Protein AF-A0A0S8I941-F1 (afdb_monomer_lite)

Structure (mmCIF, N/CA/C/O backbone):
data_AF-A0A0S8I941-F1
#
_entry.id   AF-A0A0S8I941-F1
#
loop_
_atom_site.group_PDB
_atom_site.id
_atom_site.type_symbol
_atom_site.label_atom_id
_atom_site.label_alt_id
_atom_site.label_comp_id
_atom_site.label_asym_id
_atom_site.label_entity_id
_atom_site.label_seq_id
_atom_site.pdbx_PDB_ins_code
_atom_site.Cartn_x
_atom_site.Cartn_y
_atom_site.Cartn_z
_atom_site.occupancy
_atom_site.B_iso_or_equiv
_atom_site.auth_seq_id
_atom_site.auth_comp_id
_atom_site.auth_asym_id
_atom_site.auth_atom_id
_atom_site.pdbx_PDB_model_num
ATOM 1 N N . MET A 1 1 ? -26.013 46.832 32.679 1.00 48.53 1 MET A N 1
ATOM 2 C CA . MET A 1 1 ? -25.466 45.466 32.499 1.00 48.53 1 MET A CA 1
ATOM 3 C C . MET A 1 1 ? -26.136 44.543 33.509 1.00 48.53 1 MET A C 1
ATOM 5 O O . MET A 1 1 ? -25.950 44.750 34.700 1.00 48.53 1 MET A O 1
ATOM 9 N N . LYS A 1 2 ? -26.982 43.598 33.071 1.00 56.34 2 LYS A N 1
ATOM 10 C CA . LYS A 1 2 ? -27.565 42.583 33.971 1.00 56.34 2 LYS A CA 1
ATOM 11 C C . LYS A 1 2 ? -26.448 41.625 34.388 1.00 56.34 2 LYS A C 1
ATOM 13 O O . LYS A 1 2 ? -25.751 41.119 33.512 1.00 56.34 2 LYS A O 1
ATOM 18 N N . SER A 1 3 ? -26.249 41.416 35.691 1.00 64.81 3 SER A N 1
ATOM 19 C CA . SER A 1 3 ? -25.240 40.470 36.166 1.00 64.81 3 SER A CA 1
ATOM 20 C C . SER A 1 3 ? -25.614 39.070 35.682 1.00 64.81 3 SER A C 1
ATOM 22 O O . SER A 1 3 ? -26.737 38.598 35.868 1.00 64.81 3 SER A O 1
ATOM 24 N N . VAL A 1 4 ? -24.689 38.431 34.970 1.00 70.56 4 VAL A N 1
ATOM 25 C CA . VAL A 1 4 ? -24.883 37.063 34.499 1.00 70.56 4 VAL A CA 1
ATOM 26 C C . VAL A 1 4 ? -24.957 36.168 35.732 1.00 70.56 4 VAL A C 1
ATOM 28 O O . VAL A 1 4 ? -24.061 36.169 36.576 1.00 70.56 4 VAL A O 1
ATOM 31 N N . ASN A 1 5 ? -26.060 35.434 35.863 1.00 80.81 5 ASN A N 1
ATOM 32 C CA . ASN A 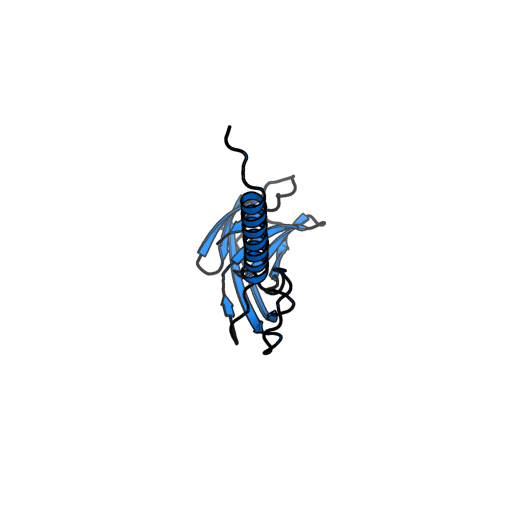1 5 ? -26.296 34.576 37.011 1.00 80.81 5 ASN A CA 1
ATOM 33 C C . ASN A 1 5 ? -25.252 33.450 37.012 1.00 80.81 5 ASN A C 1
ATOM 35 O O . ASN A 1 5 ? -25.149 32.685 36.053 1.00 80.81 5 ASN A O 1
ATOM 39 N N . ARG A 1 6 ? -24.472 33.344 38.094 1.00 83.69 6 ARG A N 1
ATOM 40 C CA . ARG A 1 6 ? -23.367 32.379 38.242 1.00 83.69 6 ARG A CA 1
ATOM 41 C C . ARG A 1 6 ? -23.808 30.938 37.953 1.00 83.69 6 ARG A C 1
ATOM 43 O O . ARG A 1 6 ? -23.029 30.158 37.418 1.00 83.69 6 ARG A O 1
ATOM 50 N N . LYS A 1 7 ? -25.075 30.609 38.234 1.00 85.31 7 LYS A N 1
ATOM 51 C CA . LYS A 1 7 ? -25.683 29.307 37.916 1.00 85.31 7 LYS A CA 1
ATOM 52 C C . LYS A 1 7 ? -25.720 29.026 36.410 1.00 85.31 7 LYS A C 1
ATOM 54 O O . LYS A 1 7 ? -25.422 27.913 35.997 1.00 85.31 7 LYS A O 1
ATOM 59 N N . THR A 1 8 ? -26.025 30.031 35.592 1.00 84.25 8 THR A N 1
ATOM 60 C CA . THR A 1 8 ? -26.094 29.903 34.129 1.00 84.25 8 THR A CA 1
ATOM 61 C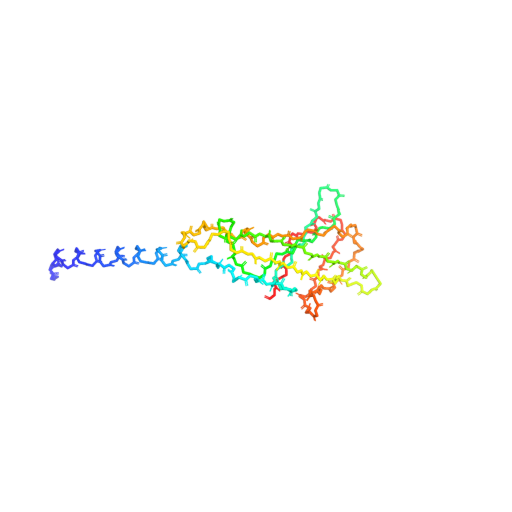 C . THR A 1 8 ? -24.715 29.645 33.525 1.00 84.25 8 THR A C 1
ATOM 63 O O . THR A 1 8 ? -24.591 28.819 32.628 1.00 84.25 8 THR A O 1
ATOM 66 N N . ILE A 1 9 ? -23.668 30.283 34.063 1.00 87.56 9 ILE A N 1
ATOM 67 C CA . ILE A 1 9 ? -22.278 30.041 33.638 1.00 87.56 9 ILE A CA 1
ATOM 68 C C . ILE A 1 9 ? -21.866 28.602 33.957 1.00 87.56 9 ILE A C 1
ATOM 70 O O . ILE A 1 9 ? -21.316 27.920 33.100 1.00 87.56 9 ILE A O 1
ATOM 74 N N . VAL A 1 10 ? -22.169 28.118 35.166 1.00 89.56 10 VAL A N 1
ATOM 75 C CA . VAL A 1 10 ? -21.828 26.748 35.580 1.00 89.56 10 VAL A CA 1
ATOM 76 C C . VAL A 1 10 ? -22.503 25.711 34.679 1.00 89.56 10 VAL A C 1
ATOM 78 O O . VAL A 1 10 ? -21.831 24.798 34.209 1.00 89.56 10 VAL A O 1
ATOM 81 N N . VAL A 1 11 ? -23.796 25.875 34.378 1.00 90.44 11 VAL A N 1
ATOM 82 C CA . VAL A 1 11 ? -24.525 24.968 33.472 1.00 90.44 11 VAL A CA 1
ATOM 83 C C . VAL A 1 11 ? -23.935 24.994 32.062 1.00 90.44 11 VAL A C 1
ATOM 85 O O . VAL A 1 11 ? -23.768 23.941 31.455 1.00 90.44 11 VAL A O 1
ATOM 88 N N . PHE A 1 12 ? -23.569 26.172 31.555 1.00 90.25 12 PHE A N 1
ATOM 89 C CA . PHE A 1 12 ? -22.962 26.302 30.231 1.00 90.25 12 PHE A CA 1
ATOM 90 C C . PHE A 1 12 ? -21.597 25.605 30.148 1.00 90.25 12 PHE A C 1
ATOM 92 O O . PHE A 1 12 ? -21.339 24.860 29.206 1.00 90.25 12 PHE A O 1
ATOM 99 N N . VAL A 1 13 ? -20.746 25.780 31.165 1.00 91.94 13 VAL A N 1
ATOM 100 C CA . VAL A 1 13 ? -19.438 25.111 31.241 1.00 91.94 13 VAL A CA 1
ATOM 101 C C . VAL A 1 13 ? -19.600 23.592 31.340 1.00 91.94 13 VAL A C 1
ATOM 103 O O . VAL A 1 13 ? -18.923 22.868 30.616 1.00 91.94 13 VAL A O 1
ATOM 106 N N . LEU A 1 14 ? -20.527 23.096 32.167 1.00 92.94 14 LEU A N 1
ATOM 107 C CA . LEU A 1 14 ? -20.846 21.663 32.257 1.00 92.94 14 LEU A CA 1
ATOM 108 C C . LEU A 1 14 ? -21.372 21.094 30.929 1.00 92.94 14 LEU A C 1
ATOM 110 O O . LEU A 1 14 ? -20.989 19.990 30.541 1.00 92.94 14 LEU A O 1
ATOM 114 N N . GLY A 1 15 ? -22.206 21.851 30.212 1.00 92.88 15 GLY A N 1
ATOM 115 C CA . GLY A 1 15 ? -22.692 21.491 28.879 1.00 92.88 15 GLY A CA 1
ATOM 116 C C . GLY A 1 15 ? -21.568 21.390 27.844 1.00 92.88 15 GLY A C 1
ATOM 117 O O . GLY A 1 15 ? -21.478 20.401 27.122 1.00 92.88 15 GLY A O 1
ATOM 118 N N . MET A 1 16 ? -20.655 22.365 27.807 1.00 94.56 16 MET A N 1
ATOM 1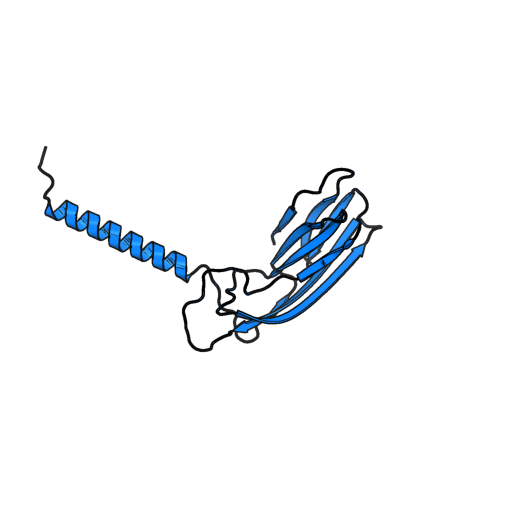19 C CA . MET A 1 16 ? -19.497 22.299 26.905 1.00 94.56 16 MET A CA 1
ATOM 120 C C . MET A 1 16 ? -18.548 21.151 27.263 1.00 94.56 16 MET A C 1
ATOM 122 O O . MET A 1 16 ? -18.040 20.483 26.366 1.00 94.56 16 MET A O 1
ATOM 126 N N . LEU A 1 17 ? -18.339 20.879 28.555 1.00 94.12 17 LEU A N 1
ATOM 127 C CA . LEU A 1 17 ? -17.475 19.787 29.006 1.00 94.12 17 LEU A CA 1
ATOM 128 C C . LEU A 1 17 ? -18.039 18.416 28.605 1.00 94.12 17 LEU A C 1
ATOM 130 O O . LEU A 1 17 ? -17.311 17.571 28.095 1.00 94.12 17 LEU A O 1
ATOM 134 N N . THR A 1 18 ? -19.341 18.202 28.803 1.00 92.31 18 THR A N 1
ATOM 135 C CA . THR A 1 18 ? -20.014 16.954 28.407 1.00 92.31 18 THR A CA 1
ATOM 136 C C . THR A 1 18 ? -20.000 16.754 26.895 1.00 92.31 18 THR A C 1
ATOM 138 O O . THR A 1 18 ? -19.719 15.646 26.441 1.00 92.31 18 THR A O 1
ATOM 141 N N . PHE A 1 19 ? -20.210 17.816 26.112 1.00 90.50 19 PHE A N 1
ATOM 142 C CA . PHE A 1 19 ? -20.076 17.756 24.657 1.00 90.50 19 PHE A CA 1
ATOM 143 C C . PHE A 1 19 ? -18.644 17.419 24.222 1.00 90.50 19 PHE A C 1
ATOM 145 O O . PHE A 1 19 ? -18.456 16.544 23.384 1.00 90.50 19 PHE A O 1
ATOM 152 N N . ALA A 1 20 ? -17.632 18.052 24.822 1.00 89.19 20 ALA A N 1
ATOM 153 C CA . ALA A 1 20 ? -16.230 17.776 24.518 1.00 89.19 20 ALA A CA 1
ATOM 154 C C . ALA A 1 20 ? -15.848 16.321 24.831 1.00 89.19 20 ALA A C 1
ATOM 156 O O . ALA A 1 20 ? -15.232 15.661 24.000 1.00 89.19 20 ALA A O 1
ATOM 157 N N . VAL A 1 21 ? -16.266 15.787 25.984 1.00 89.50 21 VAL A N 1
ATOM 158 C CA . VAL A 1 21 ? -16.044 14.371 26.328 1.00 89.50 21 VAL A CA 1
ATOM 159 C C . VAL A 1 21 ? -16.767 13.450 25.344 1.00 89.50 21 VAL A C 1
ATOM 161 O O . VAL A 1 21 ? -16.167 12.497 24.857 1.00 89.50 21 VAL A O 1
ATOM 164 N N . GLY A 1 22 ? -18.024 13.745 25.004 1.00 84.44 22 GLY A N 1
ATOM 165 C CA . GLY A 1 22 ? -18.783 12.969 24.020 1.00 84.44 22 GLY A CA 1
ATOM 166 C C . GLY A 1 22 ? -18.132 12.965 22.636 1.00 84.44 22 GLY A C 1
ATOM 167 O O . GLY A 1 22 ? -18.021 11.907 22.022 1.00 84.44 22 GLY A O 1
ATOM 168 N N . ALA A 1 23 ? -17.643 14.118 22.174 1.00 80.12 23 ALA A N 1
ATOM 169 C CA . ALA A 1 23 ? -16.941 14.252 20.903 1.00 80.12 23 ALA A CA 1
ATOM 170 C C . ALA A 1 23 ? -15.623 13.467 20.895 1.00 80.12 23 ALA A C 1
ATOM 172 O O . ALA A 1 23 ? -15.367 12.742 19.941 1.00 80.12 23 ALA A O 1
ATOM 173 N N . VAL A 1 24 ? -14.835 13.541 21.974 1.00 78.31 24 VAL A N 1
ATOM 174 C CA . VAL A 1 24 ? -13.586 12.774 22.111 1.00 78.31 24 VAL A CA 1
ATOM 175 C C . VAL A 1 24 ? -13.863 11.273 22.082 1.00 78.31 24 VAL A C 1
ATOM 177 O O . VAL A 1 24 ? -13.202 10.549 21.341 1.00 78.31 24 VAL A O 1
ATOM 180 N N . LEU A 1 25 ? -14.864 10.797 22.829 1.00 74.00 25 LEU A N 1
ATOM 181 C CA . LEU A 1 25 ? -15.260 9.387 22.791 1.00 74.00 25 LEU A CA 1
ATOM 182 C C . LEU A 1 25 ? -15.692 8.990 21.370 1.00 74.00 25 LEU A C 1
ATOM 184 O O . LEU A 1 25 ? -15.195 8.005 20.836 1.00 74.00 25 LEU A O 1
ATOM 188 N N . TYR A 1 26 ? -16.541 9.784 20.716 1.00 69.25 26 TYR A N 1
ATOM 189 C CA . TYR A 1 26 ? -16.997 9.521 19.348 1.00 69.25 26 TYR A CA 1
ATOM 190 C C . TYR A 1 26 ? -15.831 9.406 18.354 1.00 69.25 26 TYR A C 1
ATOM 192 O O . TYR A 1 26 ? -15.771 8.450 17.583 1.00 69.25 26 TYR A O 1
ATOM 200 N N . THR A 1 27 ? -14.868 10.329 18.402 1.00 63.78 27 THR A N 1
ATOM 201 C CA . THR A 1 27 ? -13.710 10.315 17.496 1.00 63.78 27 THR A CA 1
ATOM 202 C C . THR A 1 27 ? -12.750 9.161 17.762 1.00 63.78 27 THR A C 1
ATOM 204 O O . THR A 1 27 ? -12.202 8.611 16.813 1.00 63.78 27 THR A O 1
ATOM 207 N N . VAL A 1 28 ? -12.567 8.762 19.025 1.00 61.41 28 VAL A N 1
ATOM 208 C CA . VAL A 1 28 ? -11.653 7.666 19.393 1.00 61.41 28 VAL A CA 1
ATOM 209 C C . VAL A 1 28 ? -12.210 6.301 18.973 1.00 61.41 28 VAL A C 1
ATOM 211 O O . VAL A 1 28 ? -11.442 5.400 18.651 1.00 61.41 28 VAL A O 1
ATOM 214 N N . PHE A 1 29 ? -13.534 6.120 18.956 1.00 60.28 29 PHE A N 1
ATOM 215 C CA . PHE A 1 29 ? -14.133 4.803 18.705 1.00 60.28 29 PHE A CA 1
ATOM 216 C C . PHE A 1 29 ? -14.561 4.533 17.256 1.00 60.28 29 PHE A C 1
ATOM 218 O O . PHE A 1 29 ? -14.834 3.376 16.945 1.00 60.28 29 PHE A O 1
ATOM 225 N N . LEU A 1 30 ? -14.638 5.536 16.371 1.00 62.19 30 LEU A N 1
ATOM 226 C CA . LEU A 1 30 ? -15.250 5.356 15.041 1.00 62.19 30 LEU A CA 1
ATOM 227 C C . LEU A 1 30 ? -14.292 5.316 13.849 1.00 62.19 30 LEU A C 1
ATOM 229 O O . LEU A 1 30 ? -14.722 4.919 12.768 1.00 62.19 30 LEU A O 1
ATOM 233 N N . ASN A 1 31 ? -13.018 5.677 14.013 1.00 67.00 31 ASN A N 1
ATOM 234 C CA . ASN A 1 31 ? -12.078 5.639 12.887 1.00 67.00 31 ASN A CA 1
ATOM 235 C C . ASN A 1 31 ? -11.511 4.241 12.609 1.00 67.00 31 ASN A C 1
ATOM 237 O O . ASN A 1 31 ? -11.158 3.942 11.470 1.00 67.00 31 ASN A O 1
ATOM 241 N N . VAL A 1 32 ? -11.471 3.362 13.613 1.00 72.06 32 VAL A N 1
ATOM 242 C CA . VAL A 1 32 ? -10.990 1.988 13.445 1.00 72.06 32 VAL A CA 1
ATOM 243 C C . VAL A 1 32 ? -12.137 1.073 13.033 1.00 72.06 32 VAL A C 1
ATOM 245 O O . VAL A 1 32 ? -13.065 0.826 13.807 1.00 72.06 32 VAL A O 1
ATOM 248 N N . ARG A 1 33 ? -12.040 0.493 11.837 1.00 79.19 33 ARG A N 1
ATOM 249 C CA . ARG A 1 33 ? -12.948 -0.563 11.381 1.00 79.19 33 ARG A CA 1
ATOM 250 C C . ARG A 1 33 ? -12.502 -1.918 11.924 1.00 79.19 33 ARG A C 1
ATOM 252 O O . ARG A 1 33 ? -11.310 -2.234 11.969 1.00 79.19 33 ARG A O 1
ATOM 259 N N . ARG A 1 34 ? -13.474 -2.743 12.319 1.00 81.62 34 ARG A N 1
ATOM 260 C CA . ARG A 1 34 ? -13.245 -4.175 12.544 1.00 81.62 34 ARG A CA 1
ATOM 261 C C . ARG A 1 34 ? -13.472 -4.932 11.238 1.00 81.62 34 ARG A C 1
ATOM 263 O O . ARG A 1 34 ? -14.415 -4.591 10.525 1.00 81.62 34 ARG A O 1
ATOM 270 N N . PRO A 1 35 ? -12.637 -5.931 10.921 1.00 85.06 35 PRO A N 1
ATOM 271 C CA . PRO A 1 35 ? -12.852 -6.761 9.747 1.00 85.06 35 PRO A CA 1
ATOM 272 C C . PRO A 1 35 ? -14.111 -7.612 9.929 1.00 85.06 35 PRO A C 1
ATOM 274 O O . PRO A 1 35 ? -14.369 -8.138 11.015 1.00 85.06 35 PRO A O 1
ATOM 277 N N . GLU A 1 36 ? -14.872 -7.789 8.854 1.00 85.81 36 GLU A N 1
ATOM 278 C CA . GLU A 1 36 ? -15.938 -8.789 8.821 1.00 85.81 36 GLU A CA 1
ATOM 279 C C . GLU A 1 36 ? -15.340 -10.212 8.830 1.00 85.81 36 GLU A C 1
ATOM 281 O O . GLU A 1 36 ? -14.183 -10.413 8.433 1.00 85.81 36 GLU A O 1
ATOM 286 N N . PRO A 1 37 ? -16.082 -11.236 9.290 1.00 80.00 37 PRO A N 1
ATOM 287 C CA . PRO A 1 37 ? -15.605 -12.614 9.256 1.00 80.00 37 PRO A CA 1
ATOM 288 C C . PRO A 1 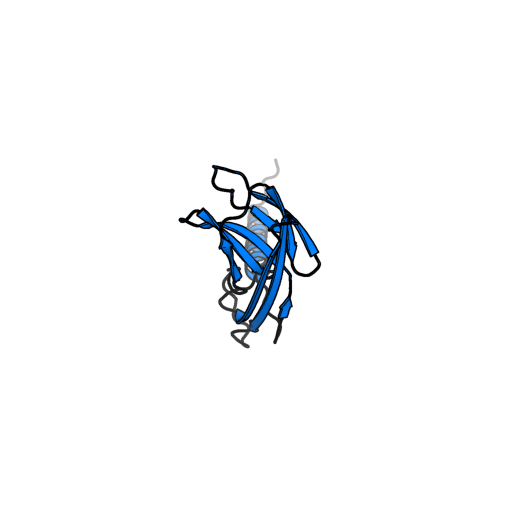37 ? -15.267 -13.060 7.827 1.00 80.00 37 PRO A C 1
ATOM 290 O O . PRO A 1 37 ? -16.156 -13.211 6.995 1.00 80.00 37 PRO A O 1
ATOM 293 N N . GLY A 1 38 ? -13.981 -13.307 7.558 1.00 76.62 38 GLY A N 1
ATOM 294 C CA . GLY A 1 38 ? -13.514 -13.707 6.228 1.00 76.62 38 GLY A CA 1
ATOM 295 C C . GLY A 1 38 ? -13.457 -12.557 5.223 1.00 76.62 38 GLY A C 1
ATOM 296 O O . GLY A 1 38 ? -13.560 -12.814 4.030 1.00 76.62 38 GLY A O 1
ATOM 297 N N . MET A 1 39 ? -13.313 -11.313 5.691 1.00 90.31 39 MET A N 1
ATOM 298 C CA . MET A 1 39 ? -13.154 -10.142 4.832 1.00 90.31 39 MET A CA 1
ATOM 299 C C . MET A 1 39 ? -11.952 -10.310 3.897 1.00 90.31 39 MET A C 1
ATOM 301 O O . MET A 1 39 ? -10.824 -10.541 4.345 1.00 90.31 39 MET A O 1
ATOM 305 N N . ILE A 1 40 ? -12.211 -10.165 2.599 1.00 93.62 40 ILE A N 1
ATOM 306 C CA . ILE A 1 40 ? -11.202 -10.166 1.543 1.00 93.62 40 ILE A CA 1
ATOM 307 C C . ILE A 1 40 ? -11.221 -8.784 0.894 1.00 93.62 40 ILE A C 1
ATOM 309 O O . ILE A 1 40 ? -12.283 -8.297 0.510 1.00 93.62 40 ILE A O 1
ATOM 313 N N . ILE A 1 41 ? -10.055 -8.151 0.809 1.00 92.19 41 ILE A N 1
ATOM 314 C CA . ILE A 1 41 ? -9.857 -6.860 0.149 1.00 92.19 41 ILE A CA 1
ATOM 315 C C . ILE A 1 41 ? -8.935 -7.114 -1.037 1.00 92.19 41 ILE A C 1
ATOM 317 O O . ILE A 1 41 ? -7.759 -7.430 -0.851 1.00 92.19 41 ILE A O 1
ATOM 321 N N . GLU A 1 42 ? -9.484 -7.025 -2.243 1.00 94.62 42 GLU A N 1
ATOM 322 C CA . GLU A 1 42 ? -8.767 -7.290 -3.491 1.00 94.62 42 GLU A CA 1
ATOM 323 C C . GLU A 1 42 ? -8.626 -6.001 -4.284 1.00 94.62 42 GLU A C 1
ATOM 325 O O . GLU A 1 42 ? -9.627 -5.334 -4.525 1.00 94.62 42 GLU A O 1
ATOM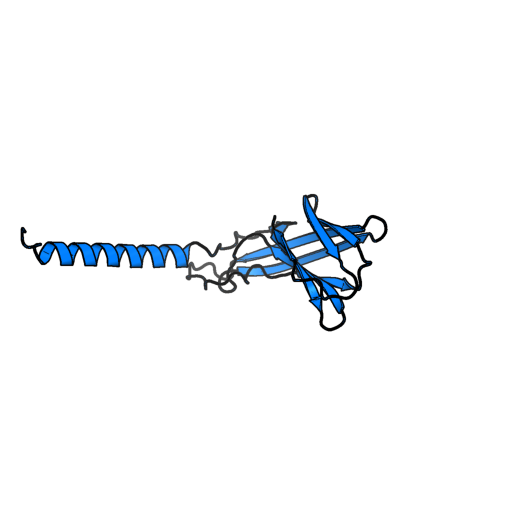 330 N N . ASN A 1 43 ? -7.399 -5.682 -4.700 1.00 93.06 43 ASN A N 1
ATOM 331 C CA . ASN A 1 43 ? -7.091 -4.557 -5.587 1.00 93.06 43 ASN A CA 1
ATOM 332 C C . ASN A 1 43 ? -7.681 -3.215 -5.126 1.00 93.06 43 ASN A C 1
ATOM 334 O O . ASN A 1 43 ? -8.156 -2.443 -5.949 1.00 93.06 43 ASN A O 1
ATOM 338 N N . ARG A 1 44 ? -7.663 -2.955 -3.814 1.00 91.62 44 ARG A N 1
ATOM 339 C CA . ARG A 1 44 ? -8.175 -1.714 -3.223 1.00 91.62 44 ARG A CA 1
ATOM 340 C C . ARG A 1 44 ? -7.270 -1.173 -2.137 1.00 91.62 44 ARG A C 1
ATOM 342 O O . ARG A 1 44 ? -6.800 -1.943 -1.289 1.00 91.62 44 ARG A O 1
ATOM 349 N N . GLY A 1 45 ? -7.085 0.138 -2.131 1.00 91.06 45 GLY A N 1
ATOM 350 C CA . GLY A 1 45 ? -6.330 0.882 -1.137 1.00 91.06 45 GLY A CA 1
ATOM 351 C C . GLY A 1 45 ? -5.332 1.867 -1.735 1.00 91.06 45 GLY A C 1
ATOM 352 O O . GLY A 1 45 ? -5.546 2.453 -2.786 1.00 91.06 45 GLY A O 1
ATOM 353 N N . GLU A 1 46 ? -4.229 2.082 -1.026 1.00 92.75 46 GLU A N 1
ATOM 354 C CA . GLU A 1 46 ? -3.228 3.091 -1.382 1.00 92.75 46 GLU A CA 1
ATOM 355 C C . GLU A 1 46 ? -1.915 2.417 -1.785 1.00 92.75 46 GLU A C 1
ATOM 357 O O . GLU A 1 46 ? -1.441 1.497 -1.104 1.00 92.75 46 GLU A O 1
ATOM 362 N N . ILE A 1 47 ? -1.295 2.908 -2.862 1.00 94.31 47 ILE A N 1
ATOM 363 C CA . ILE A 1 47 ? 0.055 2.506 -3.272 1.00 94.31 47 ILE A CA 1
ATOM 364 C C . ILE A 1 47 ? 1.018 3.661 -3.031 1.00 94.31 47 ILE A C 1
ATOM 366 O O . ILE A 1 47 ? 0.876 4.729 -3.621 1.00 94.31 47 ILE A O 1
ATOM 370 N N . CYS A 1 48 ? 2.038 3.432 -2.208 1.00 94.06 48 CYS A N 1
ATOM 371 C CA . CYS A 1 48 ? 3.120 4.381 -1.971 1.00 94.06 48 CYS A CA 1
ATOM 372 C C . CYS A 1 48 ? 4.423 3.913 -2.617 1.00 94.06 48 CYS A C 1
ATOM 374 O O . CYS A 1 48 ? 4.844 2.779 -2.423 1.00 94.06 48 CYS A O 1
ATOM 376 N N . PHE A 1 49 ? 5.115 4.817 -3.300 1.00 93.19 49 PHE A N 1
ATOM 377 C CA . PHE A 1 49 ? 6.417 4.578 -3.913 1.00 93.19 49 PHE A CA 1
ATOM 378 C C . PHE A 1 49 ? 7.512 5.291 -3.129 1.00 93.19 49 PHE A C 1
ATOM 380 O O . PHE A 1 49 ? 7.371 6.468 -2.793 1.00 93.19 49 PHE A O 1
ATOM 387 N N . GLN A 1 50 ? 8.610 4.595 -2.846 1.00 91.25 50 GLN A N 1
ATOM 388 C CA . GLN A 1 50 ? 9.786 5.152 -2.176 1.00 91.25 50 GLN A CA 1
ATOM 389 C C . GLN A 1 50 ? 11.074 4.461 -2.627 1.00 91.25 50 GLN A C 1
ATOM 391 O O . GLN A 1 50 ? 11.075 3.267 -2.921 1.00 91.25 50 GLN A O 1
ATOM 396 N N . LEU A 1 51 ? 12.177 5.203 -2.692 1.00 88.56 51 LEU A N 1
ATOM 397 C CA . LEU A 1 51 ? 13.487 4.608 -2.949 1.00 88.56 51 LEU A CA 1
ATOM 398 C C . LEU A 1 51 ? 14.030 3.973 -1.671 1.00 88.56 51 LEU A C 1
ATOM 400 O O . LEU A 1 51 ? 13.875 4.530 -0.583 1.00 88.56 51 LEU A O 1
ATOM 404 N N . ASN A 1 52 ? 14.678 2.822 -1.810 1.00 85.75 52 ASN A N 1
ATOM 405 C CA . ASN A 1 52 ? 15.450 2.223 -0.728 1.00 85.75 52 ASN A CA 1
ATOM 406 C C . ASN A 1 52 ? 16.870 2.814 -0.653 1.00 85.75 52 ASN A C 1
ATOM 408 O O . ASN A 1 52 ? 17.292 3.583 -1.518 1.00 85.75 52 ASN A O 1
ATOM 412 N N . ASP A 1 53 ? 17.631 2.405 0.364 1.00 83.75 53 ASP A N 1
ATOM 413 C CA . ASP A 1 53 ? 19.003 2.882 0.600 1.00 83.75 53 ASP A CA 1
ATOM 414 C C . ASP A 1 53 ? 19.988 2.539 -0.536 1.00 83.75 53 ASP A C 1
ATOM 416 O O . ASP A 1 53 ? 21.061 3.134 -0.634 1.00 83.75 53 ASP A O 1
ATOM 420 N N . VAL A 1 54 ? 19.636 1.578 -1.395 1.00 83.62 54 VAL A N 1
ATOM 421 C CA . VAL A 1 54 ? 20.448 1.100 -2.526 1.00 83.62 54 VAL A CA 1
ATOM 422 C C . VAL A 1 54 ? 20.029 1.768 -3.848 1.00 83.62 54 VAL A C 1
ATOM 424 O O . VAL A 1 54 ? 20.696 1.599 -4.866 1.00 83.62 54 VAL A O 1
ATOM 427 N N . GLY A 1 55 ? 18.962 2.575 -3.836 1.00 81.94 55 GLY A N 1
ATOM 428 C CA . GLY A 1 55 ? 18.432 3.274 -5.007 1.00 81.94 55 GLY A CA 1
ATOM 429 C C . GLY A 1 55 ? 17.418 2.479 -5.837 1.00 81.94 55 GLY A C 1
ATOM 430 O O . GLY A 1 55 ? 17.064 2.930 -6.924 1.00 81.94 55 GLY A O 1
ATOM 431 N N . ASP A 1 56 ? 16.930 1.336 -5.352 1.00 89.06 56 ASP A N 1
ATOM 432 C CA . ASP A 1 56 ? 15.818 0.621 -5.987 1.00 89.06 56 ASP A CA 1
ATOM 433 C C . ASP A 1 56 ? 14.473 1.228 -5.585 1.00 89.06 56 ASP A C 1
ATOM 435 O O . ASP A 1 56 ? 14.276 1.673 -4.448 1.00 89.06 56 ASP A O 1
ATOM 439 N N . MET A 1 57 ? 13.517 1.189 -6.510 1.00 90.31 57 MET A N 1
ATOM 440 C CA . MET A 1 57 ? 12.148 1.622 -6.270 1.00 90.31 57 MET A CA 1
ATOM 441 C C . MET A 1 57 ? 11.369 0.525 -5.535 1.00 90.31 57 MET A C 1
ATOM 443 O O . MET A 1 57 ? 11.238 -0.600 -6.019 1.00 90.31 57 MET A O 1
ATOM 447 N N . ILE A 1 58 ? 10.815 0.865 -4.373 1.00 93.88 58 ILE A N 1
ATOM 448 C CA . ILE A 1 58 ? 9.888 0.022 -3.617 1.00 93.88 58 ILE A CA 1
ATOM 449 C C . ILE A 1 58 ? 8.483 0.601 -3.749 1.00 93.88 58 ILE A C 1
ATOM 451 O O . ILE A 1 58 ? 8.288 1.805 -3.569 1.00 93.88 58 ILE A O 1
ATOM 455 N N . ALA A 1 59 ? 7.512 -0.264 -4.026 1.00 95.12 59 ALA A N 1
ATOM 456 C CA . ALA A 1 59 ? 6.094 0.054 -3.933 1.00 95.12 59 ALA A CA 1
ATOM 457 C C . ALA A 1 59 ? 5.477 -0.675 -2.737 1.00 95.12 59 ALA A C 1
ATOM 459 O O . ALA A 1 59 ? 5.585 -1.891 -2.627 1.00 95.12 59 ALA A O 1
ATOM 460 N N . SER A 1 60 ? 4.818 0.063 -1.857 1.00 95.56 60 SER A N 1
ATOM 461 C CA . SER A 1 60 ? 4.137 -0.441 -0.669 1.00 95.56 60 SER A CA 1
ATOM 462 C C . SER A 1 60 ? 2.636 -0.262 -0.851 1.00 95.56 60 SER A C 1
ATOM 464 O O . SER A 1 60 ? 2.158 0.871 -0.909 1.00 95.56 60 SER A O 1
ATOM 466 N N . VAL A 1 61 ? 1.894 -1.365 -0.934 1.00 95.50 61 VAL A N 1
ATOM 467 C CA . VAL A 1 61 ? 0.432 -1.359 -1.083 1.00 95.50 61 VAL A CA 1
ATOM 468 C C . VAL A 1 61 ? -0.216 -1.668 0.258 1.00 95.50 61 VAL A C 1
ATOM 470 O O . VAL A 1 61 ? 0.104 -2.685 0.881 1.00 95.50 61 VAL A O 1
ATOM 473 N N . SER A 1 62 ? -1.123 -0.803 0.705 1.00 94.25 62 SER A N 1
ATOM 474 C CA . SER A 1 62 ? -1.917 -0.996 1.925 1.00 94.25 62 SER A CA 1
ATOM 475 C C . SER A 1 62 ? -3.400 -1.106 1.568 1.00 94.25 62 SER A C 1
ATOM 477 O O . SER A 1 62 ? -3.840 -0.381 0.679 1.00 94.25 62 SER A O 1
ATOM 479 N N . PRO A 1 63 ? -4.173 -1.985 2.231 1.00 94.38 63 PRO A N 1
ATOM 480 C CA . PRO A 1 63 ? -5.574 -2.203 1.897 1.00 94.38 63 PRO A CA 1
ATOM 481 C C . PRO A 1 63 ? -6.435 -0.986 2.243 1.00 94.38 63 PRO A C 1
ATOM 483 O O . PRO A 1 63 ? -6.119 -0.232 3.165 1.00 94.38 63 PRO A O 1
ATOM 486 N N . GLU A 1 64 ? -7.565 -0.844 1.554 1.00 92.06 64 GLU A N 1
ATOM 487 C CA . GLU A 1 64 ? -8.551 0.201 1.837 1.00 92.06 64 GLU A CA 1
ATOM 488 C C . GLU A 1 64 ? -9.091 0.104 3.279 1.00 92.06 64 GLU A C 1
ATOM 490 O O . GLU A 1 64 ? -9.659 -0.909 3.698 1.00 92.06 64 GLU A O 1
ATOM 495 N N . GLY A 1 65 ? -8.967 1.199 4.032 1.00 88.94 65 GLY A N 1
ATOM 496 C CA . GLY A 1 65 ? -9.538 1.355 5.370 1.00 88.94 65 GLY A CA 1
ATOM 497 C C . GLY A 1 65 ? -8.529 1.280 6.521 1.00 88.94 65 GLY A C 1
ATOM 498 O O . GLY A 1 65 ? -7.408 0.797 6.401 1.00 88.94 65 GLY A O 1
ATOM 499 N N . CYS A 1 66 ? -8.946 1.777 7.690 1.00 89.25 66 CYS A N 1
ATOM 500 C CA . CYS A 1 66 ? -8.136 1.761 8.908 1.00 89.25 66 CYS A CA 1
ATOM 501 C C . CYS A 1 66 ? -8.504 0.559 9.785 1.00 89.25 66 CYS A C 1
ATOM 503 O O . CYS A 1 66 ? -9.551 0.546 10.437 1.00 89.25 66 CYS A O 1
ATOM 505 N N . PHE A 1 67 ? -7.627 -0.442 9.824 1.00 91.19 67 PHE A N 1
ATOM 506 C CA . PHE A 1 67 ? -7.788 -1.636 10.655 1.00 91.19 67 PHE A CA 1
ATOM 507 C C . PHE A 1 67 ? -6.790 -1.630 11.808 1.00 91.19 67 PHE A C 1
ATOM 509 O O . PHE A 1 67 ? -5.606 -1.378 11.597 1.00 91.19 67 PHE A O 1
ATOM 516 N N . SER A 1 68 ? -7.237 -1.983 13.014 1.00 90.12 68 SER A N 1
ATOM 517 C CA . SER A 1 68 ? -6.367 -2.038 14.197 1.00 90.12 68 SER A CA 1
ATOM 518 C C . SER A 1 68 ? -5.681 -3.375 14.372 1.00 90.12 68 SER A C 1
ATOM 520 O O . SER A 1 68 ? -6.327 -4.419 14.282 1.00 90.12 68 SER A O 1
ATOM 522 N N . THR A 1 69 ? -4.402 -3.352 14.740 1.00 90.62 69 THR A N 1
ATOM 523 C CA . THR A 1 69 ? -3.608 -4.548 15.066 1.00 90.62 69 THR A CA 1
ATOM 524 C C . THR A 1 69 ? -4.151 -5.332 16.261 1.00 90.62 69 THR A C 1
ATOM 526 O O . THR A 1 69 ? -3.897 -6.525 16.384 1.00 90.62 69 THR A O 1
ATOM 529 N N . SER A 1 70 ? -4.918 -4.686 17.143 1.00 88.94 70 SER A N 1
ATOM 530 C CA . SER A 1 70 ? -5.516 -5.344 18.316 1.00 88.94 70 SER A CA 1
ATOM 531 C C . SER A 1 70 ? -6.783 -6.144 17.997 1.00 88.94 70 SER A C 1
ATOM 533 O O . SER A 1 70 ? -7.089 -7.117 18.682 1.00 88.94 70 SER A O 1
ATOM 535 N N . CYS A 1 71 ? -7.505 -5.756 16.944 1.00 88.38 71 CYS A N 1
ATOM 536 C CA . CYS A 1 71 ? -8.782 -6.357 16.553 1.00 88.38 71 CYS A CA 1
ATOM 537 C C . CYS A 1 71 ? -8.711 -7.117 15.230 1.00 88.38 71 CYS A C 1
ATOM 539 O O . CYS A 1 71 ? -9.619 -7.881 14.917 1.00 88.38 71 CYS A O 1
ATOM 541 N N . THR A 1 72 ? -7.639 -6.922 14.470 1.00 91.50 72 THR A N 1
ATOM 542 C CA . THR A 1 72 ? -7.467 -7.467 13.126 1.00 91.50 72 THR A CA 1
ATOM 543 C C . THR A 1 72 ? -6.260 -8.381 13.118 1.00 91.50 72 THR A C 1
ATOM 545 O O . THR A 1 72 ? -5.165 -8.000 13.534 1.00 91.50 72 THR A O 1
ATOM 548 N N . ARG A 1 73 ? -6.460 -9.583 12.599 1.00 91.19 73 ARG A N 1
ATOM 549 C CA . ARG A 1 73 ? -5.425 -10.554 12.294 1.00 91.19 73 ARG A CA 1
ATOM 550 C C . ARG A 1 73 ? -5.352 -10.720 10.784 1.00 91.19 73 ARG A C 1
ATOM 552 O O . ARG A 1 73 ? -6.346 -11.031 10.136 1.00 91.19 73 ARG A O 1
ATOM 559 N N . GLN A 1 74 ? -4.151 -10.582 10.242 1.00 91.44 74 GLN A N 1
ATOM 560 C CA . GLN A 1 74 ? -3.873 -10.908 8.846 1.00 91.44 74 GLN A CA 1
ATOM 561 C C . GLN A 1 74 ? -3.825 -12.430 8.703 1.00 91.44 74 GLN A C 1
ATOM 563 O O . GLN A 1 74 ? -3.023 -13.097 9.362 1.00 91.44 74 GLN A O 1
ATOM 568 N N . VAL A 1 75 ? -4.712 -12.980 7.881 1.00 92.56 75 VAL A N 1
ATOM 569 C CA . VAL A 1 75 ? -4.748 -14.413 7.565 1.00 92.56 75 VAL A CA 1
ATOM 570 C C . VAL A 1 75 ? -3.824 -14.698 6.393 1.00 92.56 75 VAL A C 1
ATOM 572 O O . VAL A 1 75 ? -3.022 -15.627 6.451 1.00 92.56 75 VAL A O 1
ATOM 575 N N . GLN A 1 76 ? -3.916 -13.879 5.348 1.00 92.94 76 GLN A N 1
ATOM 576 C CA . GLN A 1 76 ? -3.135 -14.038 4.132 1.00 92.94 76 GLN A CA 1
ATOM 577 C C . GLN A 1 76 ? -2.909 -12.684 3.461 1.00 92.94 76 GLN A C 1
ATOM 579 O O . GLN A 1 76 ? -3.752 -11.792 3.538 1.00 92.94 76 GLN A O 1
ATOM 584 N N . LYS A 1 77 ? -1.757 -12.554 2.803 1.00 93.69 77 LYS A N 1
ATOM 585 C CA . LYS A 1 77 ? -1.411 -11.438 1.926 1.00 93.69 77 LYS A CA 1
ATOM 586 C C . LYS A 1 77 ? -0.816 -12.008 0.651 1.00 93.69 77 LYS A C 1
ATOM 588 O O . LYS A 1 77 ? 0.159 -12.757 0.721 1.00 93.69 77 LYS A O 1
ATOM 593 N N . LEU A 1 78 ? -1.421 -11.689 -0.480 1.00 95.81 78 LEU A N 1
ATOM 594 C CA . LEU A 1 78 ? -0.944 -12.068 -1.802 1.00 95.81 78 LEU A CA 1
ATOM 595 C C . LEU A 1 78 ? -0.767 -10.808 -2.628 1.00 95.81 78 LEU A C 1
ATOM 597 O O . LEU A 1 78 ? -1.600 -9.906 -2.588 1.00 95.81 78 LEU A O 1
ATOM 601 N N . GLY A 1 79 ? 0.333 -10.761 -3.361 1.00 95.94 79 GLY A N 1
ATOM 602 C CA . GLY A 1 79 ? 0.678 -9.634 -4.197 1.00 95.94 79 GLY A CA 1
ATOM 603 C C . GLY A 1 79 ? 1.409 -10.114 -5.433 1.00 95.94 79 GLY A C 1
ATOM 604 O O . GLY A 1 79 ? 2.263 -10.999 -5.351 1.00 95.94 79 GLY A O 1
ATOM 605 N N . LYS A 1 80 ? 1.095 -9.508 -6.567 1.00 97.19 80 LYS A N 1
ATOM 606 C CA . LYS A 1 80 ? 1.806 -9.688 -7.823 1.00 97.19 80 LYS A CA 1
ATOM 607 C C . LYS A 1 80 ? 2.028 -8.317 -8.436 1.00 97.19 80 LYS A C 1
ATOM 609 O O . LYS A 1 80 ? 1.149 -7.465 -8.393 1.00 97.19 80 LYS A O 1
ATOM 614 N N . VAL A 1 81 ? 3.209 -8.126 -9.007 1.00 96.94 81 VAL A N 1
ATOM 615 C CA . VAL A 1 81 ? 3.536 -6.926 -9.768 1.00 96.94 81 VAL A CA 1
ATOM 616 C C . VAL A 1 81 ? 4.061 -7.326 -11.136 1.00 96.94 81 VAL A C 1
ATOM 618 O O . VAL A 1 81 ? 4.844 -8.272 -11.262 1.00 96.94 81 VAL A O 1
ATOM 621 N N . VAL A 1 82 ? 3.615 -6.611 -12.160 1.00 97.25 82 VAL A N 1
ATOM 622 C CA . VAL A 1 82 ? 4.115 -6.708 -13.526 1.00 97.25 82 VAL A CA 1
ATOM 623 C C . VAL A 1 82 ? 4.661 -5.342 -13.913 1.00 97.25 82 VAL A C 1
ATOM 625 O O . VAL A 1 82 ? 3.960 -4.337 -13.830 1.00 97.25 82 VAL A O 1
ATOM 628 N N . VAL A 1 83 ? 5.933 -5.318 -14.309 1.00 96.06 83 VAL A N 1
ATOM 629 C CA . VAL A 1 83 ? 6.628 -4.108 -14.757 1.00 96.06 83 VAL A CA 1
ATOM 630 C C . VAL A 1 83 ? 6.820 -4.206 -16.264 1.00 96.06 83 VAL A C 1
ATOM 632 O O . VAL A 1 83 ? 7.678 -4.960 -16.733 1.00 96.06 83 VAL A O 1
ATOM 635 N N . ASP A 1 84 ? 6.030 -3.452 -17.021 1.00 95.50 84 ASP A N 1
ATOM 636 C CA . ASP A 1 84 ? 6.184 -3.321 -18.466 1.00 95.50 84 ASP A CA 1
ATOM 637 C C . ASP A 1 84 ? 7.039 -2.090 -18.782 1.00 95.50 84 ASP A C 1
ATOM 639 O O . ASP A 1 84 ? 6.585 -0.944 -18.763 1.00 95.50 84 ASP A O 1
ATOM 643 N N . ARG A 1 85 ? 8.316 -2.340 -19.081 1.00 92.75 85 ARG A N 1
ATOM 644 C CA . ARG A 1 85 ? 9.285 -1.286 -19.409 1.00 92.75 85 ARG A CA 1
ATOM 645 C C . ARG A 1 85 ? 9.099 -0.704 -20.809 1.00 92.75 85 ARG A C 1
ATOM 647 O O . ARG A 1 85 ? 9.599 0.382 -21.075 1.00 92.75 85 ARG A O 1
ATOM 654 N N . TRP A 1 86 ? 8.418 -1.407 -21.712 1.00 95.06 86 TRP A N 1
ATOM 655 C CA . TRP A 1 86 ? 8.200 -0.934 -23.080 1.00 95.06 86 TRP A CA 1
ATOM 656 C C . TRP A 1 86 ? 7.032 0.045 -23.139 1.00 95.06 86 TRP A C 1
ATOM 658 O O . TRP A 1 86 ? 7.109 1.046 -23.849 1.00 95.06 86 TRP A O 1
ATOM 668 N N . ASN A 1 87 ? 5.983 -0.229 -22.363 1.00 96.06 87 ASN A N 1
ATOM 669 C CA . ASN A 1 87 ? 4.789 0.609 -22.281 1.00 96.06 87 ASN A CA 1
ATOM 670 C C . ASN A 1 87 ? 4.807 1.598 -21.104 1.00 96.06 87 ASN A C 1
ATOM 672 O O . ASN A 1 87 ? 3.880 2.394 -20.982 1.00 96.06 87 ASN A O 1
ATOM 676 N N . PHE A 1 88 ? 5.856 1.580 -20.271 1.00 95.69 88 PHE A N 1
ATOM 677 C CA . PHE A 1 88 ? 5.940 2.359 -19.030 1.00 95.69 88 PHE A CA 1
ATOM 678 C C . PHE A 1 88 ? 4.705 2.126 -18.150 1.00 95.69 88 PHE A C 1
ATOM 680 O O . PHE A 1 88 ? 3.992 3.053 -17.766 1.00 95.69 88 PHE A O 1
ATOM 687 N N . GLU A 1 89 ? 4.432 0.861 -17.843 1.00 96.81 89 GLU A N 1
ATOM 688 C CA . GLU A 1 89 ? 3.262 0.460 -17.066 1.00 96.81 89 GLU A CA 1
ATOM 689 C C . GLU A 1 89 ? 3.662 -0.391 -15.860 1.00 96.81 89 GLU A C 1
ATOM 691 O O . GLU A 1 89 ? 4.485 -1.305 -15.953 1.00 96.81 89 GLU A O 1
ATOM 696 N N . LEU A 1 90 ? 3.073 -0.073 -14.710 1.00 96.81 90 LEU A N 1
ATOM 697 C CA . LEU A 1 90 ? 3.178 -0.843 -13.479 1.00 96.81 90 LEU A CA 1
ATOM 698 C C . LEU A 1 90 ? 1.788 -1.360 -13.128 1.00 96.81 90 LEU A C 1
ATOM 700 O O . LEU A 1 90 ? 0.910 -0.570 -12.792 1.00 96.81 90 LEU A O 1
ATOM 704 N N . SER A 1 91 ? 1.596 -2.674 -13.190 1.00 97.31 91 SER A N 1
ATOM 705 C CA . SER A 1 91 ? 0.332 -3.317 -12.834 1.00 97.31 91 SER A CA 1
ATOM 706 C C . SER A 1 91 ? 0.500 -4.128 -11.555 1.00 97.31 91 SER A C 1
ATOM 708 O O . SER A 1 91 ? 1.378 -4.993 -11.461 1.00 97.31 91 SER A O 1
ATOM 710 N N . PHE A 1 92 ? -0.323 -3.820 -10.557 1.00 97.38 92 PHE A N 1
ATOM 711 C CA . PHE A 1 92 ? -0.335 -4.457 -9.249 1.00 97.38 92 PHE A CA 1
ATOM 712 C C . PHE A 1 92 ? -1.628 -5.244 -9.072 1.00 97.38 92 PHE A C 1
ATOM 714 O O . PHE A 1 92 ? -2.716 -4.717 -9.263 1.00 97.38 92 PHE A O 1
ATOM 721 N N . GLU A 1 93 ? -1.519 -6.487 -8.625 1.00 97.38 93 GLU A N 1
ATOM 722 C CA . GLU A 1 93 ? -2.647 -7.268 -8.124 1.00 97.38 93 GLU A CA 1
ATOM 723 C C . GLU A 1 93 ? -2.386 -7.560 -6.648 1.00 97.38 93 GLU A C 1
ATOM 725 O O . GLU A 1 93 ? -1.311 -8.052 -6.286 1.00 97.38 93 GLU A O 1
ATOM 730 N N . THR A 1 94 ? -3.344 -7.261 -5.777 1.00 96.56 94 THR A N 1
ATOM 731 C CA . THR A 1 94 ? -3.217 -7.491 -4.335 1.00 96.56 94 THR A CA 1
ATOM 732 C C . THR A 1 94 ? -4.470 -8.130 -3.762 1.00 96.56 94 THR A C 1
ATOM 734 O O . THR A 1 94 ? -5.583 -7.861 -4.201 1.00 96.56 94 THR A O 1
ATOM 737 N N . CYS A 1 95 ? -4.286 -8.986 -2.764 1.00 96.50 95 CYS A N 1
ATOM 738 C CA . CYS A 1 95 ? -5.367 -9.618 -2.023 1.00 96.50 95 CYS A CA 1
ATOM 739 C C . CYS A 1 95 ? -4.968 -9.718 -0.548 1.00 96.50 95 CYS A C 1
ATOM 741 O O . CYS A 1 95 ? -3.964 -10.348 -0.189 1.00 96.50 95 CYS A O 1
ATOM 743 N N . PHE A 1 96 ? -5.761 -9.083 0.310 1.00 95.62 96 PHE A N 1
ATOM 744 C CA . PHE A 1 96 ? -5.617 -9.098 1.759 1.00 95.62 96 PHE A CA 1
ATOM 745 C C . PHE A 1 96 ? -6.7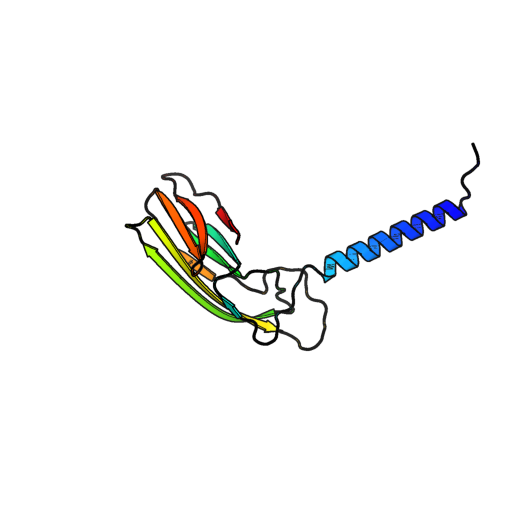82 -9.873 2.362 1.00 95.62 96 PHE A C 1
ATOM 747 O O . PHE A 1 96 ? -7.938 -9.483 2.215 1.00 95.62 96 PHE A O 1
ATOM 754 N N . VAL A 1 97 ? -6.480 -10.949 3.085 1.00 94.75 97 VAL A N 1
ATOM 755 C CA . VAL A 1 97 ? -7.480 -11.713 3.837 1.00 94.75 97 VAL A CA 1
ATOM 756 C C . VAL A 1 97 ? -7.331 -11.364 5.309 1.00 94.75 97 VAL A C 1
ATOM 758 O O . VAL A 1 97 ? -6.308 -11.674 5.936 1.00 94.75 97 VAL A O 1
ATOM 761 N N . LEU A 1 98 ? -8.349 -10.713 5.865 1.00 93.69 98 LEU A N 1
ATOM 762 C CA . LEU A 1 98 ? -8.383 -10.243 7.245 1.00 93.69 98 LEU A CA 1
ATOM 763 C C . LEU A 1 98 ? -9.398 -11.050 8.059 1.00 93.69 98 LEU A C 1
ATOM 765 O O . LEU A 1 98 ? -10.451 -11.461 7.575 1.00 93.69 98 LEU A O 1
ATOM 769 N N . ALA A 1 99 ? -9.080 -11.273 9.329 1.00 91.88 99 ALA A N 1
ATOM 770 C CA . ALA A 1 99 ? -9.978 -11.895 10.290 1.00 91.88 99 ALA A CA 1
ATOM 771 C C . ALA A 1 99 ? -9.973 -11.121 11.603 1.00 91.88 99 ALA A C 1
ATOM 773 O O . ALA A 1 99 ? -8.987 -10.483 11.967 1.00 91.88 99 ALA A O 1
ATOM 774 N N . GLU A 1 100 ? -11.068 -11.202 12.347 1.00 89.81 100 GLU A N 1
ATOM 775 C CA . GLU A 1 100 ? -11.141 -10.610 13.677 1.00 89.81 100 GLU A CA 1
ATOM 776 C C . GLU A 1 100 ? -10.278 -11.413 14.669 1.00 89.81 100 GLU A C 1
ATOM 778 O O . GLU A 1 100 ? -10.344 -12.644 14.727 1.00 89.81 100 GLU A O 1
ATOM 783 N N . THR A 1 101 ? -9.456 -10.724 15.464 1.00 85.31 101 THR A N 1
ATOM 784 C CA . THR A 1 101 ? -8.573 -11.360 16.462 1.00 85.31 101 THR A CA 1
ATOM 785 C C . THR A 1 101 ? -9.354 -11.877 17.674 1.00 85.31 101 THR A C 1
ATOM 787 O O . THR A 1 101 ? -8.979 -12.888 18.269 1.00 85.31 101 THR A O 1
ATOM 790 N N . SER A 1 102 ? -10.443 -11.203 18.055 1.00 72.69 102 SER A N 1
ATOM 791 C CA . SER A 1 102 ? -11.241 -11.518 19.244 1.00 72.69 102 SER A CA 1
ATOM 792 C C . SER A 1 102 ? -12.728 -11.393 18.944 1.00 72.69 102 SER A C 1
ATOM 794 O O . SER A 1 102 ? -13.177 -10.339 18.522 1.00 72.69 102 SER A O 1
ATOM 796 N N . ARG A 1 103 ? -13.507 -12.431 19.271 1.00 69.00 103 ARG A N 1
ATOM 797 C CA . ARG A 1 103 ? -14.983 -12.398 19.207 1.00 69.00 103 ARG A CA 1
ATOM 798 C C . ARG A 1 103 ? -15.616 -11.554 20.314 1.00 69.00 103 ARG A C 1
ATOM 800 O O . ARG A 1 103 ? -16.818 -11.306 20.301 1.00 69.00 103 ARG A O 1
ATOM 807 N N . PHE A 1 104 ? -14.831 -11.190 21.327 1.00 70.44 104 PHE A N 1
ATOM 808 C CA . PHE A 1 104 ? -15.295 -10.338 22.410 1.00 70.44 104 PHE A CA 1
ATOM 809 C C . PHE A 1 104 ? -15.103 -8.875 22.003 1.00 70.44 104 PHE A C 1
ATOM 811 O O . PHE A 1 104 ? -14.002 -8.545 21.550 1.00 70.44 104 PHE A O 1
ATOM 818 N N . PRO A 1 105 ? -16.111 -7.997 22.179 1.00 67.88 105 PRO A N 1
ATOM 819 C CA . PRO A 1 105 ? -16.079 -6.619 21.705 1.00 67.88 105 PRO A CA 1
ATOM 820 C C . PRO A 1 105 ? -15.192 -5.732 22.587 1.00 67.88 105 PRO A C 1
ATOM 822 O O . PRO A 1 105 ? -15.648 -4.759 23.180 1.00 67.88 105 PRO A O 1
ATOM 825 N N . LEU A 1 106 ? -13.907 -6.063 22.668 1.00 78.75 106 LEU A N 1
ATOM 826 C CA . LEU A 1 106 ? -12.908 -5.234 23.317 1.00 78.75 106 LEU A CA 1
ATOM 827 C C . LEU A 1 106 ? -12.635 -3.991 22.460 1.00 78.75 106 LEU A C 1
ATOM 829 O O . LEU A 1 106 ? -12.673 -4.068 21.227 1.00 78.75 106 LEU A O 1
ATOM 833 N N . PRO A 1 107 ? -12.385 -2.833 23.085 1.00 79.50 107 PRO A N 1
ATOM 834 C CA . PRO A 1 107 ? -12.008 -1.637 22.350 1.00 79.50 107 PRO A CA 1
ATOM 835 C C . PRO A 1 107 ? -10.722 -1.898 21.561 1.00 79.50 107 PRO A C 1
ATOM 837 O O . PRO A 1 107 ? -9.770 -2.480 22.084 1.00 79.50 107 PRO A O 1
ATOM 840 N N . CYS A 1 108 ? -10.713 -1.477 20.299 1.00 82.50 108 CYS A N 1
ATOM 841 C CA . CYS A 1 108 ? -9.538 -1.585 19.451 1.00 82.50 108 CYS A CA 1
ATOM 842 C C . CYS A 1 108 ? -8.573 -0.437 19.756 1.00 82.50 108 CYS A C 1
ATOM 844 O O . CYS A 1 108 ? -8.999 0.693 19.980 1.00 82.50 108 CYS A O 1
ATOM 846 N N . ILE A 1 109 ? -7.273 -0.719 19.743 1.00 85.19 109 ILE A N 1
ATOM 847 C CA . ILE A 1 109 ? -6.228 0.306 19.754 1.00 85.19 109 ILE A CA 1
ATOM 848 C C . ILE A 1 109 ? -6.380 1.156 18.494 1.00 85.19 109 ILE A C 1
ATOM 850 O O . ILE A 1 109 ? -6.499 0.605 17.401 1.00 85.19 109 ILE A O 1
ATOM 854 N N . ASP A 1 110 ? -6.329 2.474 18.642 1.00 84.19 110 ASP A N 1
ATOM 855 C CA . ASP A 1 110 ? -6.388 3.413 17.525 1.00 84.19 110 ASP A CA 1
ATOM 856 C C . ASP A 1 110 ? -5.066 3.421 16.744 1.00 84.19 110 ASP A C 1
ATOM 858 O O . ASP A 1 110 ? -4.152 4.205 16.995 1.00 84.19 110 ASP A O 1
ATOM 862 N N . ASN A 1 111 ? -4.915 2.435 15.861 1.00 86.44 111 ASN A N 1
ATOM 863 C CA . ASN A 1 111 ? -3.822 2.333 14.909 1.00 86.44 111 ASN A CA 1
ATOM 864 C C . ASN A 1 111 ? -4.360 1.753 13.591 1.00 86.44 111 ASN A C 1
ATOM 866 O O . ASN A 1 111 ? -5.253 0.914 13.612 1.00 86.44 111 ASN A O 1
ATOM 870 N N . CYS A 1 112 ? -3.840 2.199 12.446 1.00 88.12 112 CYS A N 1
ATOM 871 C CA . CYS A 1 112 ? -4.304 1.754 11.121 1.00 88.12 112 CYS A CA 1
ATOM 872 C C . CYS A 1 112 ? -3.371 0.707 10.489 1.00 88.12 112 CYS A C 1
ATOM 874 O O . CYS A 1 112 ? -3.294 0.588 9.272 1.00 88.12 112 CYS A O 1
ATOM 876 N N . PHE A 1 113 ? -2.629 -0.047 11.307 1.00 89.62 113 PHE A N 1
ATOM 877 C CA . PHE A 1 113 ? -1.595 -0.983 10.836 1.00 89.62 113 PHE A CA 1
ATOM 878 C C . PHE A 1 113 ? -2.057 -2.449 10.794 1.00 89.62 113 PHE A C 1
ATOM 880 O O . PHE A 1 113 ? -1.309 -3.337 10.386 1.00 89.62 113 PHE A O 1
ATOM 887 N N . GLY A 1 114 ? -3.285 -2.730 11.226 1.00 90.31 114 GLY A N 1
ATOM 888 C CA . GLY A 1 114 ? -3.861 -4.072 11.309 1.00 90.31 114 GLY A CA 1
ATOM 889 C C . GLY A 1 114 ? -4.102 -4.730 9.954 1.00 90.31 114 GLY A C 1
ATOM 890 O O . GLY A 1 114 ? -3.969 -5.948 9.858 1.00 90.31 114 GLY A O 1
ATOM 891 N N . GLY A 1 115 ? -4.378 -3.949 8.904 1.00 90.69 115 GLY A N 1
ATOM 892 C CA . GLY A 1 115 ? -4.553 -4.460 7.536 1.00 90.69 115 GLY A CA 1
ATOM 893 C C . GLY A 1 115 ? -3.242 -4.975 6.935 1.00 90.69 115 GLY A C 1
ATOM 894 O O . GLY A 1 115 ? -3.225 -5.937 6.170 1.00 90.69 115 GLY A O 1
ATOM 895 N N . GLY A 1 116 ? -2.125 -4.406 7.394 1.00 92.25 116 GLY A N 1
ATOM 896 C CA . GLY A 1 116 ? -0.789 -4.715 6.910 1.00 92.25 116 GLY A CA 1
ATOM 897 C C . GLY A 1 116 ? -0.493 -4.067 5.566 1.00 92.25 116 GLY A C 1
ATOM 898 O O . GLY A 1 116 ? -1.316 -3.367 4.996 1.00 92.25 116 GLY A O 1
ATOM 899 N N . THR A 1 117 ? 0.710 -4.332 5.074 1.00 94.38 117 THR A N 1
ATOM 900 C CA . THR A 1 117 ? 1.216 -3.782 3.816 1.00 94.38 117 THR A CA 1
ATOM 901 C C . THR A 1 117 ? 1.899 -4.906 3.039 1.00 94.38 117 THR A C 1
ATOM 903 O O . THR A 1 117 ? 2.388 -5.872 3.649 1.00 94.38 117 THR A O 1
ATOM 906 N N . ILE A 1 118 ? 1.873 -4.817 1.712 1.00 95.56 118 ILE A N 1
ATOM 907 C CA . ILE A 1 118 ? 2.651 -5.656 0.798 1.00 95.56 118 ILE A CA 1
ATOM 908 C C . ILE A 1 118 ? 3.690 -4.762 0.137 1.00 95.56 118 ILE A C 1
ATOM 910 O O . ILE A 1 118 ? 3.334 -3.792 -0.526 1.00 95.56 118 ILE A O 1
ATOM 914 N N . ASP A 1 119 ? 4.959 -5.113 0.313 1.00 95.69 119 ASP A N 1
ATOM 915 C CA . ASP A 1 119 ? 6.071 -4.396 -0.294 1.00 95.69 119 ASP A CA 1
ATOM 916 C C . ASP A 1 119 ? 6.559 -5.147 -1.535 1.00 95.69 119 ASP A C 1
ATOM 918 O O . ASP A 1 119 ? 6.867 -6.341 -1.489 1.00 95.69 119 ASP A O 1
ATOM 922 N N . PHE A 1 120 ? 6.652 -4.428 -2.646 1.00 95.50 120 PHE A N 1
ATOM 923 C CA . PHE A 1 120 ? 7.166 -4.892 -3.922 1.00 95.50 120 PHE A CA 1
ATOM 924 C C . PHE A 1 120 ? 8.492 -4.203 -4.212 1.00 95.50 120 PHE A C 1
ATOM 926 O O . PHE A 1 120 ? 8.570 -2.975 -4.231 1.00 95.50 120 PHE A O 1
ATOM 933 N N . ASN A 1 121 ? 9.530 -4.989 -4.487 1.00 94.44 121 ASN A N 1
ATOM 934 C CA . ASN A 1 121 ? 10.775 -4.451 -5.020 1.00 94.44 121 ASN A CA 1
ATOM 935 C C . ASN A 1 121 ? 10.680 -4.392 -6.551 1.00 94.44 121 ASN A C 1
ATOM 937 O O . ASN A 1 121 ? 10.636 -5.435 -7.203 1.00 94.44 121 ASN A O 1
ATOM 941 N N . LEU A 1 122 ? 10.637 -3.183 -7.109 1.00 93.44 122 LEU A N 1
ATOM 942 C CA . LEU A 1 122 ? 10.576 -2.942 -8.555 1.00 93.44 122 LEU A CA 1
ATOM 943 C C . LEU A 1 122 ? 11.976 -2.845 -9.186 1.00 93.44 122 LEU A C 1
ATOM 945 O O . LEU A 1 122 ? 12.103 -2.861 -10.412 1.00 93.44 122 LEU A O 1
ATOM 949 N N . GLY A 1 123 ? 13.023 -2.761 -8.360 1.00 90.88 123 GLY A N 1
ATOM 950 C CA . GLY A 1 123 ? 14.394 -2.517 -8.792 1.00 90.88 123 GLY A CA 1
ATOM 951 C C . GLY A 1 123 ? 14.585 -1.106 -9.352 1.00 90.88 123 GLY A C 1
ATOM 952 O O . GLY A 1 123 ? 13.827 -0.179 -9.058 1.00 90.88 123 GLY A O 1
ATOM 953 N N . MET A 1 124 ? 15.605 -0.948 -10.194 1.00 88.62 124 MET A N 1
ATOM 954 C CA . MET A 1 124 ? 15.823 0.283 -10.951 1.00 88.62 124 MET A CA 1
ATOM 955 C C . MET A 1 124 ? 14.848 0.369 -12.133 1.00 88.62 124 MET A C 1
ATOM 957 O O . MET A 1 124 ? 14.852 -0.494 -13.024 1.00 88.62 124 MET A O 1
ATOM 961 N N . LEU A 1 125 ? 14.035 1.427 -12.128 1.00 89.25 125 LEU A N 1
ATOM 962 C CA . LEU A 1 125 ? 13.142 1.806 -13.219 1.00 89.25 125 LEU A CA 1
ATOM 963 C C . LEU A 1 125 ? 13.836 2.806 -14.148 1.00 89.25 125 LEU A C 1
ATOM 965 O O . LEU A 1 125 ? 14.590 3.671 -13.698 1.00 89.25 125 LEU A O 1
ATOM 969 N N . ASP A 1 126 ? 13.558 2.696 -15.444 1.00 90.56 126 ASP A N 1
ATOM 970 C CA . ASP A 1 126 ? 14.020 3.663 -16.435 1.00 90.56 126 ASP A CA 1
ATOM 971 C C . ASP A 1 126 ? 13.306 5.005 -16.232 1.00 90.56 126 ASP A C 1
ATOM 973 O O . ASP A 1 126 ? 12.167 5.044 -15.777 1.00 90.56 126 ASP A O 1
ATOM 977 N N . VAL A 1 127 ? 13.968 6.112 -16.557 1.00 89.94 127 VAL A N 1
ATOM 978 C CA . VAL A 1 127 ? 13.432 7.471 -16.366 1.00 89.94 127 VAL A CA 1
ATOM 979 C C . VAL A 1 127 ? 12.213 7.678 -17.267 1.00 89.94 127 VAL A C 1
ATOM 981 O O . VAL A 1 127 ? 12.301 7.463 -18.476 1.00 89.94 127 VAL A O 1
ATOM 984 N N . GLY A 1 128 ? 11.092 8.121 -16.697 1.00 90.75 128 GLY A N 1
ATOM 985 C CA . GLY A 1 128 ? 9.844 8.313 -17.434 1.00 90.75 128 GLY A CA 1
ATOM 986 C C . GLY A 1 128 ? 8.606 8.399 -16.542 1.00 90.75 128 GLY A C 1
ATOM 987 O O . GLY A 1 128 ? 8.694 8.298 -15.317 1.00 90.75 128 GLY A O 1
ATOM 988 N N . ASP A 1 129 ? 7.452 8.577 -17.184 1.00 92.94 129 ASP A N 1
ATOM 989 C CA . ASP A 1 129 ? 6.144 8.608 -16.529 1.00 92.94 129 ASP A CA 1
ATOM 990 C C . ASP A 1 129 ? 5.482 7.235 -16.656 1.00 92.94 129 ASP A C 1
ATOM 992 O O . ASP A 1 129 ? 5.026 6.866 -17.740 1.00 92.94 129 ASP A O 1
ATOM 996 N N . TYR A 1 130 ? 5.408 6.491 -15.554 1.00 94.75 130 TYR A N 1
ATOM 997 C CA . TYR A 1 130 ? 4.766 5.179 -15.533 1.00 94.75 130 TYR A CA 1
ATOM 998 C C . TYR A 1 130 ? 3.286 5.309 -15.213 1.00 94.75 130 TYR A C 1
ATOM 1000 O O . TYR A 1 130 ? 2.930 5.958 -14.232 1.00 94.75 130 TYR A O 1
ATOM 1008 N N . SER A 1 131 ? 2.426 4.656 -15.990 1.00 96.44 131 SER A N 1
ATOM 1009 C CA . SER A 1 131 ? 1.021 4.478 -15.607 1.00 96.44 131 SER A CA 1
ATOM 1010 C C . SER A 1 131 ? 0.930 3.398 -14.533 1.00 96.44 131 SER A C 1
ATOM 1012 O O . SER A 1 131 ? 1.513 2.324 -14.689 1.00 96.44 131 SER A O 1
ATOM 1014 N N . VAL A 1 132 ? 0.234 3.689 -13.437 1.00 96.50 132 VAL A N 1
ATOM 1015 C CA . VAL A 1 132 ? 0.100 2.785 -12.291 1.00 96.50 132 VAL A CA 1
ATOM 1016 C C . VAL A 1 132 ? -1.315 2.233 -12.249 1.00 96.50 132 VAL A C 1
ATOM 1018 O O . VAL A 1 132 ? -2.277 2.993 -12.157 1.00 96.50 132 VAL A O 1
ATOM 1021 N N . TRP A 1 133 ? -1.422 0.911 -12.269 1.00 96.62 133 TRP A N 1
ATOM 1022 C CA . TRP A 1 133 ? -2.682 0.186 -12.219 1.00 96.62 133 TRP A CA 1
ATOM 1023 C C . TRP A 1 133 ? -2.754 -0.704 -10.982 1.00 96.62 133 TRP A C 1
ATOM 1025 O O . TRP A 1 133 ? -1.776 -1.373 -10.641 1.00 96.62 133 TRP A O 1
ATOM 1035 N N . LEU A 1 134 ? -3.915 -0.746 -10.336 1.00 95.88 134 LEU A N 1
ATOM 1036 C CA . LEU A 1 134 ? -4.240 -1.662 -9.247 1.00 95.88 134 LEU A CA 1
ATOM 1037 C C . LEU A 1 134 ? -5.460 -2.492 -9.661 1.00 95.88 134 LEU A C 1
ATOM 1039 O O . LEU A 1 134 ? -6.571 -1.981 -9.770 1.00 95.88 134 LEU A O 1
ATOM 1043 N N . GLY A 1 135 ? -5.245 -3.773 -9.953 1.00 94.31 135 GLY A N 1
ATOM 1044 C CA . GLY A 1 135 ? -6.222 -4.586 -10.672 1.00 94.31 135 GLY A CA 1
ATOM 1045 C C . GLY A 1 135 ? -6.531 -3.968 -12.037 1.00 94.31 135 GLY A C 1
ATOM 1046 O O . GLY A 1 135 ? -5.631 -3.789 -12.855 1.00 94.31 135 GLY A O 1
ATOM 1047 N N . ASP A 1 136 ? -7.797 -3.615 -12.251 1.00 93.69 136 ASP A N 1
ATOM 1048 C CA . ASP A 1 136 ? -8.285 -2.989 -13.486 1.00 93.69 136 ASP A CA 1
ATOM 1049 C C . ASP A 1 136 ? -8.362 -1.449 -13.398 1.00 93.69 136 ASP A C 1
ATOM 1051 O O . ASP A 1 136 ? -8.784 -0.788 -14.351 1.00 93.69 136 ASP A O 1
ATOM 1055 N N . GLU A 1 137 ? -7.986 -0.857 -12.260 1.00 93.88 137 GLU A N 1
ATOM 1056 C CA . GLU A 1 137 ? -8.119 0.577 -12.003 1.00 93.88 137 GLU A CA 1
ATOM 1057 C C . GLU A 1 137 ? -6.807 1.332 -12.229 1.00 93.88 137 GLU A C 1
ATOM 1059 O O . GLU A 1 137 ? -5.749 0.923 -11.757 1.00 93.88 137 GLU A O 1
ATOM 1064 N N . ASN A 1 138 ? -6.877 2.459 -12.943 1.00 94.69 138 ASN A N 1
ATOM 1065 C CA . ASN A 1 138 ? -5.734 3.341 -13.163 1.00 94.69 138 ASN A CA 1
ATOM 1066 C C . ASN A 1 138 ? -5.659 4.390 -12.049 1.00 94.69 138 ASN A C 1
ATOM 1068 O O . ASN A 1 138 ? -6.457 5.326 -12.028 1.00 94.69 138 ASN A O 1
ATOM 1072 N N . LEU A 1 139 ? -4.663 4.261 -11.175 1.00 93.44 139 LEU A N 1
ATOM 1073 C CA . LEU A 1 139 ? -4.439 5.170 -10.046 1.00 93.44 139 LEU A CA 1
ATOM 1074 C C . LEU A 1 139 ? -3.720 6.466 -10.451 1.00 93.44 139 LEU A C 1
ATOM 1076 O O . LEU A 1 139 ? -3.603 7.403 -9.662 1.00 93.44 139 LEU A O 1
ATOM 1080 N N . GLY A 1 140 ? -3.203 6.537 -11.679 1.00 93.19 140 GLY A N 1
ATOM 1081 C CA . GLY A 1 140 ? -2.538 7.711 -12.227 1.00 93.19 140 GLY A CA 1
ATOM 1082 C C . GLY A 1 140 ? -1.119 7.422 -12.697 1.00 93.19 140 GLY A C 1
ATOM 1083 O O . GLY A 1 140 ? -0.825 6.369 -13.263 1.00 93.19 140 GLY A O 1
ATOM 1084 N N . LYS A 1 141 ? -0.232 8.408 -12.526 1.00 92.50 141 LYS A N 1
ATOM 1085 C CA . LYS A 1 141 ? 1.135 8.354 -13.052 1.00 92.50 141 LYS A CA 1
ATOM 1086 C C . LYS A 1 141 ? 2.178 8.514 -11.959 1.00 92.50 141 LYS A C 1
ATOM 1088 O O . LYS A 1 141 ? 2.086 9.426 -11.142 1.00 92.50 141 LYS A O 1
ATOM 1093 N N . LEU A 1 142 ? 3.203 7.673 -12.013 1.00 91.69 142 LEU A N 1
ATOM 1094 C CA . LEU A 1 142 ? 4.426 7.794 -11.234 1.00 91.69 142 LEU A CA 1
ATOM 1095 C C . LEU A 1 142 ? 5.510 8.434 -12.100 1.00 91.69 142 LEU A C 1
ATOM 1097 O O . LEU A 1 142 ? 5.927 7.862 -13.106 1.00 91.69 142 LEU A O 1
ATOM 1101 N N . MET A 1 143 ? 6.005 9.595 -11.679 1.00 88.94 143 MET A N 1
ATOM 1102 C CA . MET A 1 143 ? 7.135 10.244 -12.343 1.00 88.94 143 MET A CA 1
ATOM 1103 C C . MET A 1 143 ? 8.458 9.743 -11.754 1.00 88.94 143 MET A C 1
ATOM 1105 O O . MET A 1 143 ? 8.752 9.984 -10.577 1.00 88.94 143 MET A O 1
ATOM 1109 N N . VAL A 1 144 ? 9.273 9.078 -12.575 1.00 87.12 144 VAL A N 1
ATOM 1110 C CA . VAL A 1 144 ? 10.627 8.624 -12.223 1.00 87.12 144 VAL A CA 1
ATOM 1111 C C . VAL A 1 144 ? 11.644 9.594 -12.823 1.00 87.12 144 VAL A C 1
ATOM 1113 O O . VAL A 1 144 ? 11.833 9.638 -14.037 1.00 87.12 144 VAL A O 1
ATOM 1116 N N . PHE A 1 145 ? 12.310 10.379 -11.971 1.00 81.19 145 PHE A N 1
ATOM 1117 C CA . PHE A 1 145 ? 13.310 11.372 -12.378 1.00 81.19 145 PHE A CA 1
ATOM 1118 C C . PHE A 1 145 ? 14.737 10.815 -12.300 1.00 81.19 145 PHE A C 1
ATOM 1120 O O . PHE A 1 145 ? 15.084 10.090 -11.371 1.00 81.19 145 PHE A O 1
ATOM 1127 N N . SER A 1 146 ? 15.606 11.222 -13.228 1.00 64.69 146 SER A N 1
ATOM 1128 C CA . SER A 1 146 ? 17.038 10.913 -13.154 1.00 64.69 146 SER A CA 1
ATOM 1129 C C . SER A 1 146 ? 17.753 11.778 -12.109 1.00 64.69 146 SER A C 1
ATOM 1131 O O . SER A 1 146 ? 17.673 13.005 -12.174 1.00 64.69 146 SER A O 1
ATOM 1133 N N . GLY A 1 147 ? 18.542 11.161 -11.225 1.00 57.81 147 GLY A N 1
ATOM 1134 C CA . GLY A 1 147 ? 19.586 11.851 -10.449 1.00 57.81 147 GLY A CA 1
ATOM 1135 C C . GLY A 1 147 ? 19.154 12.538 -9.146 1.00 57.81 147 GLY A C 1
ATOM 1136 O O . GLY A 1 147 ? 19.999 13.141 -8.488 1.00 57.81 147 GLY A O 1
ATOM 1137 N N . LEU A 1 148 ? 17.886 12.430 -8.740 1.00 61.06 148 LEU A N 1
ATOM 1138 C CA . LEU A 1 148 ? 17.394 12.860 -7.425 1.00 61.06 148 LEU A CA 1
ATOM 1139 C C . LEU A 1 148 ? 16.565 11.739 -6.790 1.00 61.06 148 LEU A C 1
ATOM 1141 O O . LEU A 1 148 ? 15.946 10.970 -7.527 1.00 61.06 148 LEU A O 1
ATOM 1145 N N . PRO A 1 149 ? 16.517 11.640 -5.449 1.00 61.56 149 PRO A N 1
ATOM 1146 C CA . PRO A 1 149 ? 15.617 10.701 -4.807 1.00 61.56 149 PRO A CA 1
ATOM 1147 C C . PRO A 1 149 ? 14.176 11.070 -5.170 1.00 61.56 149 PRO A C 1
ATOM 1149 O O . PRO A 1 149 ? 13.713 12.168 -4.856 1.00 61.56 149 PRO A O 1
ATOM 1152 N N . THR A 1 150 ? 13.478 10.164 -5.855 1.00 67.12 150 THR A N 1
ATOM 1153 C CA . THR A 1 150 ? 12.044 10.272 -6.110 1.00 67.12 150 THR A CA 1
ATOM 1154 C C . THR A 1 150 ? 11.345 10.470 -4.765 1.00 67.12 150 THR A C 1
ATOM 1156 O O . THR A 1 150 ? 11.479 9.612 -3.885 1.00 67.12 150 THR A O 1
ATOM 1159 N N . PRO A 1 151 ? 10.655 11.605 -4.549 1.00 72.56 151 PRO A N 1
ATOM 1160 C CA . PRO A 1 151 ? 9.958 11.838 -3.295 1.00 72.56 151 PRO A CA 1
ATOM 1161 C C . PRO A 1 151 ? 8.906 10.751 -3.099 1.00 72.56 151 PRO A C 1
ATOM 1163 O O . PRO A 1 151 ? 8.382 10.211 -4.078 1.00 72.56 151 PRO A O 1
ATOM 1166 N N . ARG A 1 152 ? 8.586 10.450 -1.835 1.00 81.62 152 ARG A N 1
ATOM 1167 C CA . ARG A 1 152 ? 7.508 9.514 -1.524 1.00 81.62 152 ARG A CA 1
ATOM 1168 C C . ARG A 1 152 ? 6.225 10.006 -2.188 1.00 81.62 152 ARG A C 1
ATOM 1170 O O . ARG A 1 152 ? 5.748 11.094 -1.870 1.00 81.62 152 ARG A O 1
ATOM 1177 N N . GLN A 1 153 ? 5.698 9.210 -3.106 1.00 83.56 153 GLN A N 1
ATOM 1178 C CA . GLN A 1 153 ? 4.470 9.497 -3.840 1.00 83.56 153 GLN A CA 1
ATOM 1179 C C . GLN A 1 153 ? 3.474 8.406 -3.496 1.00 83.56 153 GLN A C 1
ATOM 1181 O O . GLN A 1 153 ? 3.767 7.234 -3.711 1.00 83.56 153 GLN A O 1
ATOM 1186 N N . CYS A 1 154 ? 2.337 8.786 -2.928 1.00 89.44 154 CYS A N 1
ATOM 1187 C CA . CYS A 1 154 ? 1.249 7.858 -2.674 1.00 89.44 154 CYS A CA 1
ATOM 1188 C C . CYS A 1 154 ? 0.084 8.204 -3.595 1.00 89.44 154 CYS A C 1
ATOM 1190 O O . CYS A 1 154 ? -0.279 9.376 -3.720 1.00 89.44 154 CYS A O 1
ATOM 1192 N N . LEU A 1 155 ? -0.437 7.188 -4.273 1.00 87.12 155 LEU A N 1
ATOM 1193 C CA . LEU A 1 155 ? -1.586 7.296 -5.154 1.00 87.12 155 LEU A CA 1
ATOM 1194 C C . LEU A 1 155 ? -2.791 6.715 -4.403 1.00 87.12 155 LEU A C 1
ATOM 1196 O O . LEU A 1 155 ? -2.760 5.521 -4.079 1.00 87.12 155 LEU A O 1
ATOM 1200 N N . PRO A 1 156 ? -3.788 7.550 -4.058 1.00 78.44 156 PRO A N 1
ATOM 1201 C CA . PRO A 1 156 ? -5.029 7.068 -3.477 1.00 78.44 156 PRO A CA 1
ATOM 1202 C C . PRO A 1 156 ? -5.900 6.398 -4.547 1.00 78.44 156 PRO A C 1
ATOM 1204 O O . PRO A 1 156 ? -5.816 6.753 -5.724 1.00 78.44 156 PRO A O 1
ATOM 1207 N N . GLU A 1 157 ? -6.740 5.468 -4.097 1.00 60.53 157 GLU A N 1
ATOM 1208 C CA . GLU A 1 157 ? -7.997 5.087 -4.758 1.00 60.53 157 GLU A CA 1
ATOM 1209 C C . GLU A 1 157 ? -9.033 6.219 -4.617 1.00 60.53 157 GLU A C 1
ATOM 1211 O O . GLU A 1 157 ? -9.149 6.789 -3.499 1.00 60.53 157 GLU A O 1
#

Foldseek 3Di:
DPPDDPVVVVVVVVVVVVVVVVVVVVVQQPQADAADAFDKFKLAWKWKWFADPVGWIKIKGFGPGAHFLQFKAWPDKDKDWDQDLVQLEIEIIIMTTIHTPDPDPDGGDPGRCRSDIDMDTPTDHDADWHFYHRHNDTLGTDGDDPDDTRPIDMRHD

Secondary structure (DSSP, 8-state):
-PPPPHHHHHHHHHHHHHHHHHHHHHHHHHSSBPPPTTEEEES-EEEEEEE-TTS-EEEEEEESS-B-TTTEEEEEEEEEEEEETTTTEEEEEEEEEEEES-SS-PPPPS-S-SS--EEEEEESPPSEEEEEEETTEEEEEEEE-SSSPPPPEEE--

Radius of gyration: 22.86 Å; chains: 1; bounding box: 48×60×61 Å

Sequence (157 aa):
MKSVNRKTIVVFVLGMLTFAVGAVLYTVFLNVRRPEPGMIIENRGEICFQLNDVGDMIASVSPEGCFSTSCTRQVQKLGKVVVDRWNFELSFETCFVLAETSRFPLPCIDNCFGGGTIDFNLGMLDVGDYSVWLGDENLGKLMVFSGLPTPRQCLPE

pLDDT: mean 86.89, std 10.45, range [48.53, 97.38]